Protein AF-A0A5C7A0B7-F1 (afdb_monomer_lite)

Foldseek 3Di:
DDDPDDDPVPVVVVVVVPPDDDVLCVLLVLLLVQCVVVVDDDDLCSSQVSSVHDSVVNVVSQVVCVVVVVDDDDD

pLDDT: mean 84.25, std 16.55, range [42.94, 97.25]

Structure (mmCIF, N/CA/C/O backbone):
data_AF-A0A5C7A0B7-F1
#
_entry.id   AF-A0A5C7A0B7-F1
#
loop_
_a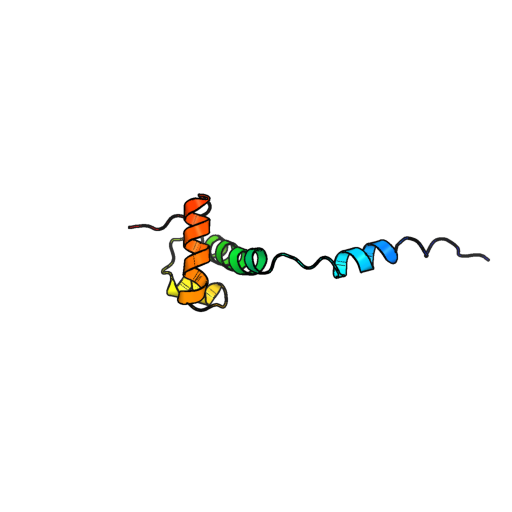tom_site.group_PDB
_atom_site.id
_atom_site.type_symbol
_atom_site.label_atom_id
_atom_site.label_alt_id
_atom_site.label_comp_id
_atom_site.label_asym_id
_atom_site.label_entity_id
_atom_site.label_seq_id
_atom_site.pdbx_PDB_ins_code
_atom_site.Cartn_x
_atom_site.Cartn_y
_atom_site.Cartn_z
_atom_site.occupancy
_atom_site.B_iso_or_equiv
_atom_site.auth_seq_id
_atom_site.auth_comp_id
_atom_site.auth_asym_id
_atom_site.auth_atom_id
_atom_site.pdbx_PDB_model_num
ATOM 1 N N . MET A 1 1 ? 17.456 -12.938 -53.193 1.00 45.81 1 MET A N 1
ATOM 2 C CA . MET A 1 1 ? 18.252 -11.711 -52.976 1.00 45.81 1 MET A CA 1
ATOM 3 C C . MET A 1 1 ? 17.292 -10.568 -53.270 1.00 45.81 1 MET A C 1
ATOM 5 O O . MET A 1 1 ? 16.764 -10.561 -54.367 1.00 45.81 1 MET A O 1
ATOM 9 N N . SER A 1 2 ? 16.856 -9.732 -52.337 1.00 42.94 2 SER A N 1
ATOM 10 C CA . SER A 1 2 ? 17.488 -9.308 -51.091 1.00 42.94 2 SER A CA 1
ATOM 11 C C . SER A 1 2 ? 16.431 -9.058 -50.016 1.00 42.94 2 SER A C 1
ATOM 13 O O . SER A 1 2 ? 15.316 -8.635 -50.298 1.00 42.94 2 SER A O 1
ATOM 15 N N . THR A 1 3 ? 16.804 -9.413 -48.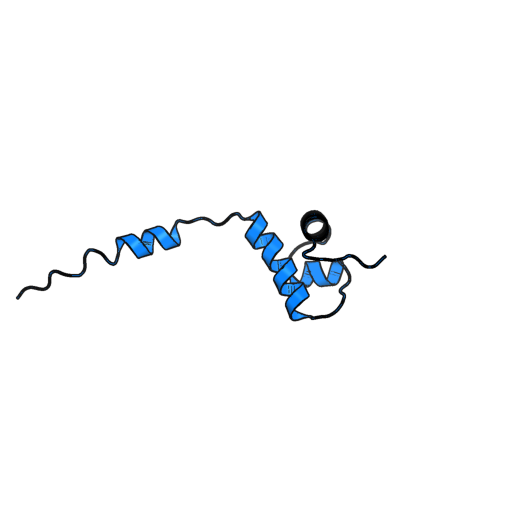797 1.00 58.12 3 THR A N 1
ATOM 16 C CA . THR A 1 3 ? 16.101 -9.211 -47.534 1.00 58.12 3 THR A CA 1
ATOM 17 C C . THR A 1 3 ? 16.381 -7.800 -47.029 1.00 58.12 3 THR A C 1
ATOM 19 O O . THR A 1 3 ? 17.460 -7.568 -46.489 1.00 58.12 3 THR A O 1
ATOM 22 N N . GLU A 1 4 ? 15.445 -6.871 -47.182 1.00 56.38 4 GLU A N 1
ATOM 23 C CA . GLU A 1 4 ? 15.533 -5.538 -46.572 1.00 56.38 4 GLU A CA 1
ATOM 24 C C . GLU A 1 4 ? 14.153 -5.142 -46.038 1.00 56.38 4 GLU A C 1
ATOM 26 O O . GLU A 1 4 ? 13.431 -4.388 -46.672 1.00 56.38 4 GLU A O 1
ATOM 31 N N . ASP A 1 5 ? 13.772 -5.714 -44.890 1.00 57.41 5 ASP A N 1
ATOM 32 C CA . ASP A 1 5 ? 12.696 -5.185 -44.033 1.00 57.41 5 ASP A CA 1
ATOM 33 C C . ASP A 1 5 ? 12.858 -5.680 -42.579 1.00 57.41 5 ASP A C 1
ATOM 35 O O . ASP A 1 5 ? 12.041 -6.413 -42.032 1.00 57.41 5 ASP A O 1
ATOM 39 N N . THR A 1 6 ? 14.016 -5.438 -41.956 1.00 56.88 6 THR A N 1
ATOM 40 C CA . THR A 1 6 ? 14.295 -5.923 -40.576 1.00 56.88 6 THR A CA 1
ATOM 41 C C . THR A 1 6 ? 15.019 -4.880 -39.718 1.00 56.88 6 THR A C 1
ATOM 43 O O . THR A 1 6 ? 15.654 -5.211 -38.713 1.00 56.88 6 THR A O 1
ATOM 46 N N . ALA A 1 7 ? 14.959 -3.609 -40.117 1.00 57.44 7 ALA A N 1
ATOM 47 C CA . ALA A 1 7 ? 15.623 -2.519 -39.405 1.00 57.44 7 ALA A CA 1
ATOM 48 C C . ALA A 1 7 ? 14.688 -1.742 -38.457 1.00 57.44 7 ALA A C 1
ATOM 50 O O . ALA A 1 7 ? 15.185 -1.189 -37.487 1.00 57.44 7 ALA A O 1
ATOM 51 N N . ASP A 1 8 ? 13.369 -1.757 -38.679 1.00 55.78 8 ASP A N 1
ATOM 52 C CA . ASP A 1 8 ? 12.419 -0.888 -37.957 1.00 55.78 8 ASP A CA 1
ATOM 53 C C . ASP A 1 8 ? 11.916 -1.479 -36.618 1.00 55.78 8 ASP A C 1
ATOM 55 O O . ASP A 1 8 ? 11.651 -0.767 -35.660 1.00 55.78 8 ASP A O 1
ATOM 59 N N . ASP A 1 9 ? 11.883 -2.809 -36.484 1.00 57.47 9 ASP A N 1
ATOM 60 C CA . ASP A 1 9 ? 11.316 -3.488 -35.302 1.00 57.47 9 ASP A CA 1
ATOM 61 C C . ASP A 1 9 ? 12.266 -3.529 -34.079 1.00 57.47 9 ASP A C 1
ATOM 63 O O . ASP A 1 9 ? 11.871 -3.935 -32.985 1.00 57.47 9 ASP A O 1
ATOM 67 N N . ARG A 1 10 ? 13.542 -3.148 -34.247 1.00 57.53 10 ARG A N 1
ATOM 68 C CA . ARG A 1 10 ? 14.542 -3.163 -33.157 1.00 57.53 10 ARG A CA 1
ATOM 69 C C . ARG A 1 10 ? 14.506 -1.906 -32.288 1.00 57.53 10 ARG A C 1
ATOM 71 O O . ARG A 1 10 ? 14.672 -2.031 -31.078 1.00 57.53 10 ARG A O 1
ATOM 78 N N . ASP A 1 11 ? 14.214 -0.752 -32.883 1.00 56.03 11 ASP A N 1
ATOM 79 C CA . ASP A 1 11 ? 14.210 0.552 -32.203 1.00 56.03 11 ASP A CA 1
ATOM 80 C C . ASP A 1 11 ? 13.027 0.662 -31.214 1.00 56.03 11 ASP A C 1
ATOM 82 O O . ASP A 1 11 ? 13.179 1.068 -30.064 1.00 56.03 11 ASP A O 1
ATOM 86 N N . GLU A 1 12 ? 11.847 0.138 -31.581 1.00 57.06 12 GLU A N 1
ATOM 87 C CA . GLU A 1 12 ? 10.666 0.141 -30.698 1.00 57.06 12 GLU A CA 1
ATOM 88 C C . GLU A 1 12 ? 10.779 -0.788 -29.473 1.00 57.06 12 GLU A C 1
ATOM 90 O O . GLU A 1 12 ? 10.079 -0.594 -28.465 1.00 57.06 12 GLU A O 1
ATOM 95 N N . ARG A 1 13 ? 11.597 -1.846 -29.566 1.00 57.22 13 ARG A N 1
ATOM 96 C CA . ARG A 1 13 ? 11.780 -2.821 -28.479 1.00 57.22 13 ARG A CA 1
ATOM 97 C C . ARG A 1 13 ? 12.777 -2.318 -27.437 1.00 57.22 13 ARG A C 1
ATOM 99 O O . ARG A 1 13 ? 12.504 -2.502 -26.251 1.00 57.22 13 ARG A O 1
ATOM 106 N N . GLU A 1 14 ? 13.842 -1.631 -27.850 1.00 54.75 14 GLU A N 1
ATOM 107 C CA . GLU A 1 14 ? 14.803 -0.985 -26.937 1.00 54.75 14 GLU A CA 1
ATOM 108 C C . GLU A 1 14 ? 14.152 0.190 -26.174 1.00 54.75 14 GLU A C 1
ATOM 110 O O . GLU A 1 14 ? 14.245 0.258 -24.946 1.00 54.75 14 GLU A O 1
ATOM 115 N N . ASP A 1 15 ? 13.322 1.004 -26.837 1.00 57.22 15 ASP A N 1
ATOM 116 C CA . ASP A 1 15 ? 12.568 2.105 -26.203 1.00 57.22 15 ASP A CA 1
ATOM 117 C C . ASP A 1 15 ? 11.486 1.648 -25.198 1.00 57.22 15 ASP A C 1
ATOM 119 O O . ASP A 1 15 ? 10.951 2.430 -24.393 1.00 57.22 15 ASP A O 1
ATOM 123 N N . ARG A 1 16 ? 11.076 0.375 -25.244 1.00 58.09 16 ARG A N 1
ATOM 124 C CA . ARG A 1 16 ? 10.173 -0.217 -24.239 1.00 58.09 16 ARG A CA 1
ATOM 125 C C . ARG A 1 16 ? 10.919 -0.717 -23.008 1.00 58.09 16 ARG A C 1
ATOM 127 O O . ARG A 1 16 ? 10.317 -0.690 -21.934 1.00 58.09 16 ARG A O 1
ATOM 134 N N . GLU A 1 17 ? 12.172 -1.141 -23.143 1.00 60.56 17 GLU A N 1
ATOM 135 C CA . GLU A 1 17 ? 12.979 -1.627 -22.017 1.00 60.56 17 GLU A CA 1
ATOM 136 C C . GLU A 1 17 ? 13.531 -0.478 -21.155 1.00 60.56 17 GLU A C 1
ATOM 138 O O . GLU A 1 17 ? 13.609 -0.622 -19.933 1.00 60.56 17 GLU A O 1
ATOM 143 N N . ASP A 1 18 ? 13.779 0.697 -21.743 1.00 61.28 18 ASP A N 1
ATOM 144 C CA . ASP A 1 18 ? 14.389 1.841 -21.043 1.00 61.28 18 ASP A CA 1
ATOM 145 C C . ASP A 1 18 ? 13.408 2.794 -20.338 1.00 61.28 18 ASP A C 1
ATOM 147 O O . ASP A 1 18 ? 13.804 3.703 -19.594 1.00 61.28 18 ASP A O 1
ATOM 151 N N . ARG A 1 19 ? 12.095 2.587 -20.486 1.00 75.56 19 ARG A N 1
ATOM 152 C CA . ARG A 1 19 ? 11.098 3.398 -19.772 1.00 75.56 19 ARG A CA 1
ATOM 153 C C . ARG A 1 19 ? 10.990 2.967 -18.314 1.00 75.56 19 ARG A C 1
ATOM 155 O O . ARG A 1 19 ? 10.098 2.216 -17.920 1.00 75.56 19 ARG A O 1
ATOM 162 N N . ARG A 1 20 ? 11.890 3.501 -17.485 1.00 79.81 20 ARG A N 1
ATOM 163 C CA . ARG A 1 20 ? 11.868 3.313 -16.031 1.00 79.81 20 ARG A CA 1
ATOM 164 C C . ARG A 1 20 ? 10.545 3.819 -15.447 1.00 79.81 20 ARG A C 1
ATOM 166 O O . ARG A 1 20 ? 10.266 5.018 -15.442 1.00 79.81 20 ARG A O 1
ATOM 173 N N . GLY A 1 21 ? 9.749 2.899 -14.911 1.00 84.38 21 GLY A N 1
ATOM 174 C CA . GLY A 1 21 ? 8.540 3.228 -14.168 1.00 84.38 21 GLY A CA 1
ATOM 175 C C . GLY A 1 21 ? 8.837 4.022 -12.893 1.00 84.38 21 GLY A C 1
ATOM 176 O O . GLY A 1 21 ? 9.948 4.028 -12.349 1.00 84.38 21 GLY A O 1
ATOM 177 N N . ILE A 1 22 ? 7.821 4.723 -12.384 1.00 92.69 22 ILE A N 1
ATOM 178 C CA . ILE A 1 22 ? 7.938 5.406 -11.095 1.00 92.69 22 ILE A CA 1
ATOM 179 C C . ILE A 1 22 ? 7.954 4.337 -9.998 1.00 92.69 22 ILE A C 1
ATOM 181 O O . ILE A 1 22 ? 6.940 3.696 -9.719 1.00 92.69 22 ILE A O 1
ATOM 185 N N . GLN A 1 23 ? 9.091 4.195 -9.316 1.00 91.56 23 GLN A N 1
ATOM 186 C CA . GLN A 1 23 ? 9.295 3.153 -8.305 1.00 91.56 23 GLN A CA 1
ATOM 187 C C . GLN A 1 23 ? 8.226 3.166 -7.198 1.00 91.56 23 GLN A C 1
ATOM 189 O O . GLN A 1 23 ? 7.808 2.112 -6.723 1.00 91.56 23 GLN A O 1
ATOM 194 N N . SER A 1 24 ? 7.754 4.341 -6.776 1.00 93.12 24 SER A N 1
ATOM 195 C CA . SER A 1 24 ? 6.691 4.442 -5.769 1.00 93.12 24 SER A CA 1
ATOM 196 C C . SER A 1 24 ? 5.351 3.895 -6.278 1.00 93.12 24 SER A C 1
ATOM 198 O O . SER A 1 24 ? 4.627 3.265 -5.508 1.00 93.12 24 SER A O 1
ATOM 200 N N . ILE A 1 25 ? 5.040 4.049 -7.567 1.00 94.69 25 ILE A N 1
ATOM 201 C CA . ILE A 1 25 ? 3.837 3.474 -8.182 1.00 94.69 25 ILE A CA 1
ATOM 202 C C . ILE A 1 25 ? 3.942 1.953 -8.235 1.00 94.69 25 ILE A C 1
ATOM 204 O O . ILE A 1 25 ? 2.989 1.260 -7.890 1.00 94.69 25 ILE A O 1
ATOM 208 N N . GLU A 1 26 ? 5.108 1.417 -8.582 1.00 93.62 26 GLU A N 1
ATOM 209 C CA . GLU A 1 26 ? 5.331 -0.031 -8.596 1.00 93.62 26 GLU A CA 1
ATOM 210 C C . GLU A 1 26 ? 5.242 -0.633 -7.188 1.00 93.62 26 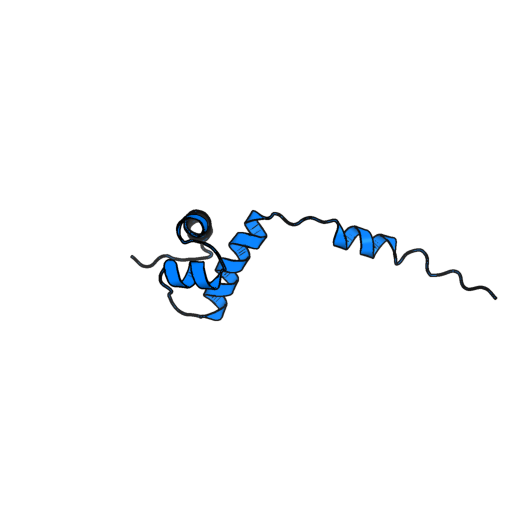GLU A C 1
ATOM 212 O O . GLU A 1 26 ? 4.552 -1.631 -6.962 1.00 93.62 26 GLU A O 1
ATOM 217 N N . VAL A 1 27 ? 5.895 0.003 -6.209 1.00 93.88 27 VAL A N 1
ATOM 218 C CA . VAL A 1 27 ? 5.874 -0.425 -4.804 1.00 93.88 27 VAL A CA 1
ATOM 219 C C . VAL A 1 27 ? 4.456 -0.356 -4.241 1.00 93.88 27 VAL A C 1
ATOM 221 O O . VAL A 1 27 ? 3.988 -1.344 -3.674 1.00 93.88 27 VAL A O 1
ATOM 224 N N . GLY A 1 28 ? 3.763 0.768 -4.420 1.00 95.38 28 GLY A N 1
ATOM 225 C CA . GLY A 1 28 ? 2.383 0.939 -3.976 1.00 95.38 28 GLY A CA 1
ATOM 226 C C . GLY A 1 28 ? 1.415 -0.006 -4.695 1.00 95.38 28 GLY A C 1
ATOM 227 O O . GLY A 1 28 ? 0.545 -0.604 -4.063 1.00 95.38 28 GLY A O 1
ATOM 228 N N . GLY A 1 29 ? 1.608 -0.224 -5.995 1.00 95.88 29 GLY A N 1
ATOM 229 C CA . GLY A 1 29 ? 0.810 -1.147 -6.797 1.00 95.88 29 GLY A CA 1
ATOM 230 C C . GLY A 1 29 ? 0.852 -2.583 -6.272 1.00 95.88 29 GLY A C 1
ATOM 231 O O . GLY A 1 29 ? -0.156 -3.285 -6.336 1.00 95.88 29 GLY A O 1
ATOM 232 N N . ARG A 1 30 ? 1.968 -3.021 -5.671 1.00 95.75 30 ARG A N 1
ATOM 233 C CA . ARG A 1 30 ? 2.033 -4.336 -5.004 1.00 95.75 30 ARG A CA 1
ATOM 234 C C . ARG A 1 30 ? 1.094 -4.447 -3.802 1.00 95.75 30 ARG A C 1
ATOM 236 O O . ARG A 1 30 ? 0.528 -5.517 -3.604 1.00 95.75 30 ARG A O 1
ATOM 243 N N . LEU A 1 31 ? 0.879 -3.371 -3.039 1.00 95.62 31 LEU A N 1
ATOM 244 C CA . LEU A 1 31 ? -0.097 -3.365 -1.937 1.00 95.62 31 LEU A CA 1
ATOM 245 C C . LEU A 1 31 ? -1.528 -3.500 -2.466 1.00 95.62 31 LEU A C 1
ATOM 247 O O . LEU A 1 31 ? -2.294 -4.304 -1.943 1.00 95.62 31 LEU A O 1
ATOM 251 N N . LEU A 1 32 ? -1.871 -2.767 -3.531 1.00 95.81 32 LEU A N 1
ATOM 252 C CA . LEU A 1 32 ? -3.188 -2.867 -4.173 1.00 95.81 32 LEU A CA 1
ATOM 253 C C . LEU A 1 32 ? -3.443 -4.282 -4.706 1.00 95.81 32 LEU A C 1
ATOM 255 O O . LEU A 1 32 ? -4.484 -4.867 -4.416 1.00 95.81 32 LEU A O 1
ATOM 259 N N . LYS A 1 33 ? -2.466 -4.869 -5.411 1.00 95.75 33 LYS A N 1
ATOM 260 C CA . LYS A 1 33 ? -2.554 -6.255 -5.898 1.00 95.75 33 LYS A CA 1
ATOM 261 C C . LYS A 1 33 ? -2.722 -7.255 -4.749 1.00 95.75 33 LYS A C 1
ATOM 263 O O . LYS A 1 33 ? -3.561 -8.144 -4.844 1.00 95.75 33 LYS A O 1
ATOM 268 N N . ALA A 1 34 ? -1.961 -7.102 -3.663 1.00 94.50 34 ALA A N 1
ATOM 269 C CA . ALA A 1 34 ? -2.038 -7.991 -2.503 1.00 94.50 34 ALA A CA 1
ATOM 270 C C . ALA A 1 34 ? -3.403 -7.928 -1.795 1.00 94.50 34 ALA A C 1
ATOM 272 O O . ALA A 1 34 ? -3.941 -8.967 -1.413 1.00 94.50 34 ALA A O 1
ATOM 273 N N . ALA A 1 35 ? -3.977 -6.732 -1.650 1.00 93.44 35 ALA A N 1
ATOM 274 C CA . ALA A 1 35 ? -5.314 -6.562 -1.087 1.00 93.44 35 ALA A CA 1
ATOM 275 C C . ALA A 1 35 ? -6.399 -7.145 -2.008 1.00 93.44 35 ALA A C 1
ATOM 277 O O . ALA A 1 35 ? -7.242 -7.919 -1.553 1.00 93.44 35 ALA A O 1
ATOM 278 N N . ALA A 1 36 ? -6.334 -6.847 -3.311 1.00 93.69 36 ALA A N 1
ATOM 279 C CA . ALA A 1 36 ? -7.286 -7.351 -4.301 1.00 93.69 36 ALA A CA 1
ATOM 280 C C . ALA A 1 36 ? -7.284 -8.886 -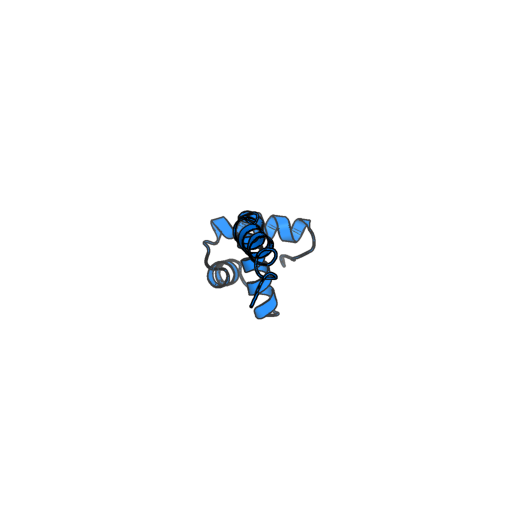4.389 1.00 93.69 36 ALA A C 1
ATOM 282 O O . ALA A 1 36 ? -8.345 -9.497 -4.462 1.00 93.69 36 ALA A O 1
ATOM 283 N N . ALA A 1 37 ? -6.108 -9.517 -4.307 1.00 93.75 37 ALA A N 1
ATOM 284 C CA . ALA A 1 37 ? -5.981 -10.973 -4.340 1.00 93.75 37 ALA A CA 1
ATOM 285 C C . ALA A 1 37 ? -6.633 -11.679 -3.135 1.00 93.75 37 ALA A C 1
ATOM 287 O O . ALA A 1 37 ? -6.987 -12.852 -3.232 1.00 93.75 37 ALA A O 1
ATOM 288 N N . ARG A 1 38 ? -6.772 -11.000 -1.988 1.00 89.25 38 ARG A N 1
ATOM 289 C CA . ARG A 1 38 ? -7.395 -11.569 -0.781 1.00 89.25 38 ARG A CA 1
ATOM 290 C C . ARG A 1 38 ? -8.899 -11.326 -0.717 1.00 89.25 38 ARG A C 1
ATOM 292 O O . ARG A 1 38 ? -9.589 -12.132 -0.098 1.00 89.25 38 ARG A O 1
ATOM 299 N N . GLY A 1 39 ? -9.385 -10.231 -1.306 1.00 85.06 39 GLY A N 1
ATOM 300 C CA . GLY A 1 39 ? -10.813 -9.895 -1.371 1.00 85.06 39 GLY A CA 1
ATOM 301 C C . GLY A 1 39 ? -11.491 -9.675 -0.012 1.00 85.06 39 GLY A C 1
ATOM 302 O O . GLY A 1 39 ? -12.713 -9.687 0.065 1.00 85.06 39 GLY A O 1
ATOM 303 N N . GLN A 1 40 ? -10.716 -9.499 1.060 1.00 87.94 40 GLN A N 1
ATOM 304 C CA . GLN A 1 40 ? -11.202 -9.331 2.430 1.00 87.94 40 GLN A CA 1
ATOM 305 C C . GLN A 1 40 ? -10.340 -8.303 3.182 1.00 87.94 40 GLN A C 1
ATOM 307 O O . GLN A 1 40 ? -9.191 -8.080 2.779 1.00 87.94 40 GLN A O 1
ATOM 312 N N . PRO A 1 41 ? -10.846 -7.704 4.276 1.00 89.25 41 PRO A N 1
ATOM 313 C CA . PRO A 1 41 ? -10.045 -6.852 5.148 1.00 89.25 41 PRO A CA 1
ATOM 314 C C . PRO A 1 41 ? -8.800 -7.585 5.661 1.00 89.25 41 PRO A C 1
ATOM 316 O O . PRO A 1 41 ? -8.860 -8.753 6.046 1.00 89.25 41 PRO A O 1
ATOM 319 N N . LEU A 1 42 ? -7.656 -6.898 5.673 1.00 91.69 42 LEU A N 1
ATOM 320 C CA . LEU A 1 42 ? -6.388 -7.450 6.150 1.00 91.69 42 LEU A CA 1
ATOM 321 C C . LEU A 1 42 ? -5.770 -6.534 7.202 1.00 91.69 42 LEU A C 1
ATOM 323 O O . LEU A 1 42 ? -5.723 -5.318 6.998 1.00 91.69 42 LEU A O 1
ATOM 327 N N . PRO A 1 43 ? -5.185 -7.095 8.274 1.00 94.31 43 PRO A N 1
ATOM 328 C CA . PRO A 1 43 ? -4.359 -6.306 9.168 1.00 94.31 43 PRO A CA 1
ATOM 329 C C . PRO A 1 43 ? -3.124 -5.794 8.416 1.00 94.31 43 PRO A C 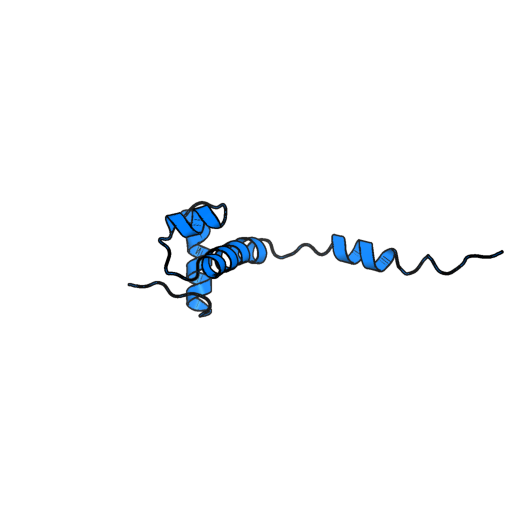1
ATOM 331 O O . PRO A 1 43 ? -2.546 -6.503 7.585 1.00 94.31 43 PRO A O 1
ATOM 334 N N . LEU A 1 44 ? -2.667 -4.588 8.770 1.00 93.88 44 LEU A N 1
ATOM 335 C CA . LEU A 1 44 ? -1.518 -3.917 8.145 1.00 93.88 44 LEU A CA 1
ATOM 336 C C . LEU A 1 44 ? -0.304 -4.842 7.989 1.00 93.88 44 LEU A C 1
ATOM 338 O O . LEU A 1 44 ? 0.324 -4.876 6.934 1.00 93.88 44 LEU A O 1
ATOM 342 N N . LYS A 1 45 ? 0.002 -5.620 9.032 1.00 95.19 45 LYS A N 1
ATOM 343 C CA . LYS A 1 45 ? 1.126 -6.561 9.042 1.00 95.19 45 LYS A CA 1
ATOM 344 C C . LYS A 1 45 ? 0.995 -7.636 7.960 1.00 95.19 45 LYS A C 1
ATOM 346 O O . LYS A 1 45 ? 1.972 -7.921 7.276 1.00 95.19 45 LYS A O 1
ATOM 351 N N . ALA A 1 46 ? -0.194 -8.215 7.793 1.00 94.75 46 ALA A N 1
ATOM 352 C CA . ALA A 1 46 ? -0.422 -9.245 6.783 1.00 94.75 46 ALA A CA 1
ATOM 353 C C . ALA A 1 46 ? -0.347 -8.654 5.370 1.00 94.75 46 ALA A C 1
ATOM 355 O O . ALA A 1 46 ? 0.261 -9.251 4.483 1.00 94.75 46 ALA A O 1
ATOM 356 N N . LEU A 1 47 ? -0.904 -7.456 5.172 1.00 95.06 47 LEU A N 1
ATOM 357 C CA . LEU A 1 47 ? -0.855 -6.768 3.884 1.00 95.06 47 LEU A CA 1
ATOM 358 C C . LEU A 1 47 ? 0.579 -6.375 3.497 1.00 95.06 47 LEU A C 1
ATOM 360 O O . LEU A 1 47 ? 0.998 -6.609 2.364 1.00 95.06 47 LEU A O 1
ATOM 364 N N . SER A 1 48 ? 1.359 -5.828 4.434 1.00 95.38 48 SER A N 1
ATOM 365 C CA . SER A 1 48 ? 2.748 -5.443 4.167 1.00 95.38 48 SER A CA 1
ATOM 366 C C . SER A 1 48 ? 3.620 -6.662 3.854 1.00 95.38 48 SER A C 1
ATOM 368 O O . SER A 1 48 ? 4.420 -6.619 2.920 1.00 95.38 48 SER A O 1
ATOM 370 N N . GLN A 1 49 ? 3.419 -7.770 4.579 1.00 95.69 49 GLN A N 1
ATOM 371 C CA . GLN A 1 49 ? 4.089 -9.045 4.307 1.00 95.69 49 GLN A CA 1
ATOM 372 C C . GLN A 1 49 ? 3.728 -9.590 2.921 1.00 95.69 49 GLN A C 1
ATOM 374 O O . GLN A 1 49 ? 4.627 -9.940 2.160 1.00 95.69 49 GLN A O 1
ATOM 379 N N . ALA A 1 50 ? 2.442 -9.594 2.557 1.00 93.62 50 ALA A N 1
ATOM 380 C CA . ALA A 1 50 ? 1.988 -10.031 1.236 1.00 93.62 50 ALA A CA 1
ATOM 381 C C . ALA A 1 50 ? 2.547 -9.161 0.094 1.00 93.62 50 ALA A C 1
ATOM 383 O O . ALA A 1 50 ? 2.776 -9.659 -1.004 1.00 93.62 50 ALA A O 1
ATOM 384 N N . ALA A 1 51 ? 2.812 -7.878 0.354 1.00 94.38 51 ALA A N 1
ATOM 385 C CA . ALA A 1 51 ? 3.419 -6.957 -0.605 1.00 94.38 51 ALA A CA 1
ATOM 386 C C . ALA A 1 51 ? 4.964 -6.912 -0.551 1.00 94.38 51 ALA A C 1
ATOM 388 O O . ALA A 1 51 ? 5.577 -6.102 -1.255 1.00 94.38 51 ALA A O 1
ATOM 389 N N . GLY A 1 52 ? 5.602 -7.752 0.275 1.00 94.94 52 GLY A N 1
ATOM 390 C CA . GLY A 1 52 ? 7.060 -7.860 0.371 1.00 94.94 52 GLY A CA 1
ATOM 391 C C . GLY A 1 52 ? 7.746 -6.632 0.979 1.00 94.94 52 GLY A C 1
ATOM 392 O O . GLY A 1 52 ? 8.837 -6.258 0.546 1.00 94.94 52 GLY A O 1
ATOM 393 N N . MET A 1 53 ? 7.113 -5.958 1.944 1.00 95.38 53 MET A N 1
ATOM 394 C CA . MET A 1 53 ? 7.694 -4.788 2.611 1.00 95.38 53 MET A CA 1
ATOM 395 C C . MET A 1 53 ? 7.352 -4.701 4.104 1.00 95.38 53 MET A C 1
ATOM 397 O O . MET A 1 53 ? 6.446 -5.366 4.605 1.00 95.38 53 MET A O 1
ATOM 401 N N . SER A 1 54 ? 8.088 -3.863 4.839 1.00 96.88 54 SER A N 1
ATOM 402 C CA . SER A 1 54 ? 7.820 -3.629 6.260 1.00 96.88 54 SER A CA 1
ATOM 403 C C . SER A 1 54 ? 6.535 -2.807 6.470 1.00 96.88 54 SER A C 1
ATOM 405 O O . SER A 1 54 ? 6.188 -1.986 5.614 1.00 96.88 54 SER A O 1
ATOM 407 N N . PRO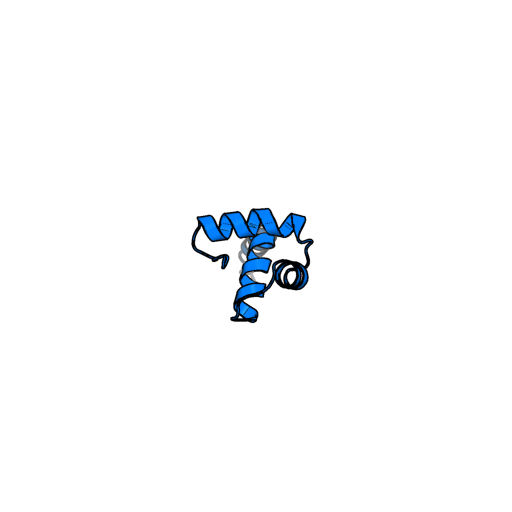 A 1 55 ? 5.851 -2.950 7.623 1.00 96.06 55 PRO A N 1
ATOM 408 C CA . PRO A 1 55 ? 4.680 -2.134 7.957 1.00 96.06 55 PRO A CA 1
ATOM 409 C C . PRO A 1 55 ? 4.957 -0.625 7.898 1.00 96.06 55 PRO A C 1
ATOM 411 O O . PRO A 1 55 ? 4.159 0.129 7.346 1.00 96.06 55 PRO A O 1
ATOM 414 N N . ALA A 1 56 ? 6.126 -0.194 8.389 1.00 96.44 56 ALA A N 1
ATOM 415 C CA . ALA A 1 56 ? 6.547 1.207 8.365 1.00 96.44 56 ALA A CA 1
ATOM 416 C C . ALA A 1 56 ? 6.652 1.761 6.934 1.00 96.44 56 ALA A C 1
ATOM 418 O O . ALA A 1 56 ? 6.257 2.895 6.679 1.00 96.44 56 ALA A O 1
ATOM 419 N N . LYS A 1 57 ? 7.129 0.945 5.982 1.00 95.69 57 LYS A N 1
ATOM 420 C CA . LYS A 1 57 ? 7.207 1.328 4.567 1.00 95.69 57 LYS A CA 1
ATOM 421 C C . LYS A 1 57 ? 5.839 1.313 3.887 1.00 95.69 57 LYS A C 1
ATOM 423 O O . LYS A 1 57 ? 5.612 2.143 3.017 1.00 95.69 57 LYS A O 1
ATOM 428 N N . ALA A 1 58 ? 4.942 0.403 4.268 1.00 96.44 58 ALA A N 1
ATOM 429 C CA . ALA A 1 58 ? 3.607 0.287 3.676 1.00 96.44 58 ALA A CA 1
ATOM 430 C C . ALA A 1 58 ? 2.675 1.442 4.076 1.00 96.44 58 ALA A C 1
ATOM 432 O O . ALA A 1 58 ? 1.900 1.923 3.250 1.00 96.44 58 ALA A O 1
ATOM 433 N N . HIS A 1 59 ? 2.771 1.915 5.321 1.00 95.75 59 HIS A N 1
ATOM 434 C CA . HIS A 1 59 ? 1.881 2.938 5.873 1.00 95.75 59 HIS A CA 1
ATOM 435 C C . HIS A 1 59 ? 1.695 4.190 4.984 1.00 95.75 59 HIS A C 1
ATOM 437 O O . HIS A 1 59 ? 0.540 4.537 4.717 1.00 95.75 59 HIS A O 1
ATOM 443 N N . PRO A 1 60 ? 2.743 4.888 4.501 1.00 96.38 60 PRO A N 1
ATOM 444 C CA . PRO A 1 60 ? 2.554 6.093 3.685 1.00 96.38 60 PRO A CA 1
ATOM 445 C C . PRO A 1 60 ? 1.813 5.826 2.362 1.00 96.38 60 PRO A C 1
ATOM 447 O O . PRO A 1 60 ? 1.041 6.674 1.906 1.00 96.38 60 PRO A O 1
ATOM 450 N N . TYR A 1 61 ? 1.977 4.638 1.770 1.00 97.12 61 TYR A N 1
ATOM 451 C CA . TYR A 1 61 ? 1.226 4.241 0.575 1.00 97.12 61 TYR A CA 1
ATOM 452 C C . TYR A 1 61 ? -0.248 4.016 0.896 1.00 97.12 61 TYR A C 1
ATOM 454 O O . TYR A 1 61 ? -1.105 4.529 0.187 1.00 97.12 61 TYR A O 1
ATOM 462 N N . LEU A 1 62 ? -0.548 3.308 1.988 1.00 95.38 62 LEU A N 1
ATOM 463 C CA . LEU A 1 62 ? -1.927 3.030 2.395 1.00 95.38 62 LEU A CA 1
ATOM 464 C C . LEU A 1 62 ? -2.692 4.311 2.728 1.00 95.38 62 LEU A C 1
ATOM 466 O O . LEU A 1 62 ? -3.821 4.470 2.284 1.00 95.38 62 LEU A O 1
ATOM 470 N N . VAL A 1 63 ? -2.057 5.270 3.411 1.00 96.38 63 VAL A N 1
ATOM 471 C CA . VAL A 1 63 ? -2.653 6.599 3.641 1.00 96.38 63 VAL A CA 1
ATOM 472 C C . VAL A 1 63 ? -2.968 7.292 2.321 1.00 96.38 63 VAL A C 1
ATOM 474 O O . VAL A 1 63 ? -4.051 7.852 2.166 1.00 96.38 63 VAL A O 1
ATOM 477 N N . SER A 1 64 ? -2.044 7.247 1.360 1.00 97.25 64 SER A N 1
ATOM 478 C CA . SER A 1 64 ? -2.253 7.847 0.040 1.00 97.25 64 SER A CA 1
ATOM 479 C C . SER A 1 64 ? -3.395 7.158 -0.712 1.00 97.25 64 SER A C 1
ATOM 481 O O . SER A 1 64 ? -4.245 7.834 -1.280 1.00 97.25 64 SER A O 1
ATOM 483 N N . PHE A 1 65 ? -3.484 5.829 -0.651 1.00 96.69 65 PHE A N 1
ATOM 484 C CA . PHE A 1 65 ? -4.584 5.077 -1.255 1.00 96.69 65 PHE A CA 1
ATOM 485 C C . PHE A 1 65 ? -5.931 5.351 -0.595 1.00 96.69 65 PHE A C 1
ATOM 487 O O . PHE A 1 65 ? -6.920 5.483 -1.312 1.00 96.69 65 PHE A O 1
ATOM 494 N N . CYS A 1 66 ? -5.975 5.517 0.727 1.00 95.50 66 CYS A N 1
ATOM 495 C CA . CYS A 1 66 ? -7.182 5.958 1.421 1.00 95.50 66 CYS A CA 1
ATOM 496 C C . CYS A 1 66 ? -7.598 7.370 0.987 1.00 95.50 66 CYS A C 1
ATOM 498 O O . CYS A 1 66 ? -8.768 7.595 0.692 1.00 95.50 66 CYS A O 1
ATOM 500 N N . LYS A 1 67 ? -6.649 8.311 0.864 1.00 96.56 67 LYS A N 1
ATOM 501 C CA . LYS A 1 67 ? -6.924 9.672 0.359 1.00 96.56 67 LYS A CA 1
ATOM 502 C C . LYS A 1 67 ? -7.432 9.682 -1.086 1.00 96.56 67 LYS A C 1
ATOM 504 O O . LYS A 1 67 ? -8.262 10.515 -1.425 1.00 96.56 67 LYS A O 1
ATOM 509 N N . LEU A 1 68 ? -6.939 8.766 -1.919 1.00 96.69 68 LEU A N 1
ATOM 510 C CA . LEU A 1 68 ? -7.371 8.595 -3.310 1.00 96.69 68 LEU A CA 1
ATOM 511 C C . LEU A 1 68 ? -8.661 7.764 -3.450 1.00 96.69 68 LEU A C 1
ATOM 513 O O . LEU A 1 68 ? -9.126 7.565 -4.568 1.00 96.69 68 LEU A O 1
ATOM 517 N N . GLY A 1 69 ? -9.224 7.243 -2.353 1.00 95.81 69 GLY A N 1
ATOM 518 C CA . GLY A 1 69 ? -10.420 6.393 -2.380 1.00 95.81 69 GLY A CA 1
ATOM 519 C C . GLY A 1 69 ? -10.197 4.986 -2.950 1.00 95.81 69 GLY A C 1
ATOM 520 O O . GLY A 1 69 ? -11.161 4.270 -3.205 1.00 95.81 69 GLY A O 1
ATOM 521 N N . LEU A 1 70 ? -8.941 4.571 -3.141 1.00 94.75 70 LEU A N 1
ATOM 522 C CA . LEU A 1 70 ? -8.578 3.242 -3.650 1.00 94.75 70 LEU A CA 1
ATOM 523 C C . LEU A 1 70 ? -8.587 2.168 -2.555 1.00 94.75 70 LEU A C 1
ATOM 525 O O . LEU A 1 70 ? -8.658 0.976 -2.846 1.00 94.75 70 LEU A O 1
ATOM 529 N N . MET A 1 71 ? -8.485 2.584 -1.295 1.00 93.81 71 MET A N 1
ATOM 530 C CA . MET A 1 71 ? -8.572 1.723 -0.121 1.00 93.81 71 MET A CA 1
ATOM 531 C C . MET A 1 71 ? -9.385 2.409 0.975 1.00 93.81 71 MET A C 1
ATOM 533 O O . MET A 1 71 ? -9.616 3.616 0.943 1.00 93.81 71 MET A O 1
ATOM 537 N N . ARG A 1 72 ? -9.799 1.625 1.967 1.00 92.62 72 ARG A N 1
ATOM 538 C CA . ARG A 1 72 ? -10.445 2.103 3.186 1.00 92.62 72 ARG A CA 1
ATOM 539 C C . ARG A 1 72 ? -9.799 1.403 4.369 1.00 92.62 72 ARG A C 1
ATOM 541 O O . ARG A 1 72 ? -9.506 0.213 4.287 1.00 92.62 72 ARG A O 1
ATOM 548 N N . GLN A 1 73 ? -9.574 2.150 5.438 1.00 91.12 73 GLN A N 1
ATOM 549 C CA . GLN A 1 73 ? -9.229 1.586 6.732 1.00 91.12 73 GLN A CA 1
ATOM 550 C C . GLN A 1 73 ? -10.508 1.511 7.559 1.00 91.12 73 GLN A C 1
ATOM 552 O O . GLN A 1 73 ? -11.187 2.527 7.715 1.00 91.12 73 GLN A O 1
ATOM 557 N N . ASP A 1 74 ? -10.826 0.321 8.053 1.00 87.06 74 ASP A N 1
ATOM 558 C CA . ASP A 1 74 ? -11.890 0.160 9.037 1.00 87.06 74 ASP A CA 1
ATOM 559 C C . ASP A 1 74 ? -11.405 0.694 10.400 1.00 87.06 74 ASP A C 1
ATOM 561 O O . ASP A 1 74 ? -10.217 0.528 10.716 1.00 87.06 74 ASP A O 1
ATOM 565 N N . PRO A 1 75 ? -12.273 1.399 11.151 1.00 75.75 75 PRO A N 1
ATOM 566 C CA . PRO A 1 75 ? -11.935 1.990 12.445 1.00 75.75 75 PRO A CA 1
ATOM 567 C C . PRO A 1 75 ? -11.616 0.951 13.526 1.00 75.75 75 PRO A C 1
ATOM 569 O O . PRO A 1 75 ? -12.152 -0.180 13.462 1.00 75.75 75 PRO A O 1
#

Radius of gyration: 19.67 Å; chains: 1; bounding box: 30×21×65 Å

Sequence (75 aa):
MSTEDTADDRDEREDREDRRGIQSIEVGGRLLKAAAARGQPLPLKALSQAAGMSPAKAHPYLVSFCKLGLMRQDP

Secondary structure (DSSP, 8-state):
------SSTTHHHHHHHS----HHHHHHHHHHHHHHHH-S---HHHHHHHTTS-HHHHHHHHHHHHHTTS-----